Protein AF-W2JBY6-F1 (afdb_monomer_lite)

Organism: Phy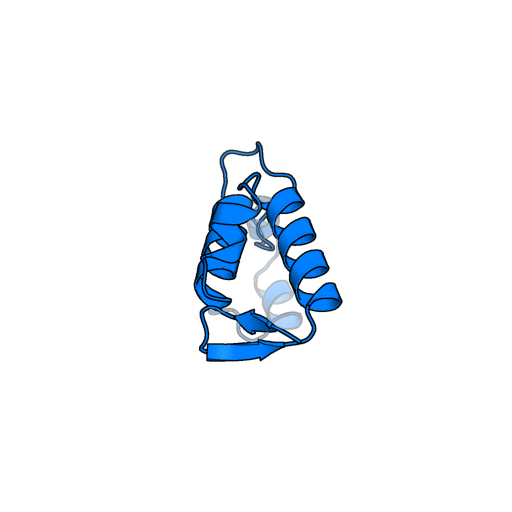tophthora nicotianae (NCBI:txid4792)

Sequence (86 aa):
MVQSPDNITVNKLARNFRIQKFMEATKLTYDKLDAMTFLEACDALEAAAHDDGTSIIEPYSVEDQAHFDFVPDALRQIVDPDVEEN

Radius of gyration: 19.82 Å; chains: 1; bounding box: 36×31×53 Å

Foldseek 3Di:
DDQALVRDDDDPVVVQVVLVVLCLFQVDDSVVSRNDDPVVSVVSNVVSQPPPPPTPHHDPDDDDDPVVVVDDVVNVCVVPVPDDDD

Secondary structure (DSSP, 8-state):
-EE-TTS-EE-HHHHHHHHHHHHHHH---HHHHHSS-HHHHHHHHHHHHTSSS--SS--------TTTTTS-HHHHHHH-TT----

Structure (mmCIF, N/CA/C/O backbone):
data_AF-W2JBY6-F1
#
_entry.id   AF-W2JBY6-F1
#
loop_
_atom_site.group_PDB
_atom_site.id
_atom_site.type_symbol
_atom_site.label_atom_id
_atom_site.label_alt_id
_atom_site.label_comp_id
_atom_site.label_asym_id
_atom_site.label_entity_id
_atom_site.label_seq_id
_atom_site.pdbx_PDB_ins_code
_atom_site.Cartn_x
_atom_site.Cartn_y
_atom_site.Cartn_z
_atom_site.occupancy
_atom_site.B_iso_or_equiv
_atom_site.auth_seq_id
_atom_site.auth_comp_id
_atom_site.auth_asym_id
_atom_site.auth_atom_id
_atom_site.pdbx_PDB_model_num
ATOM 1 N N . MET A 1 1 ? -7.971 -7.415 20.480 1.00 92.75 1 MET A N 1
ATOM 2 C CA . MET A 1 1 ? -8.624 -7.353 19.155 1.00 92.75 1 MET A CA 1
ATOM 3 C C . MET A 1 1 ? -9.110 -5.927 18.923 1.00 92.75 1 MET A C 1
ATOM 5 O O . MET A 1 1 ? -9.287 -5.218 19.906 1.00 92.75 1 MET A O 1
ATOM 9 N N . VAL A 1 2 ? -9.255 -5.494 17.673 1.00 96.25 2 VAL A N 1
ATOM 10 C CA . VAL A 1 2 ? -9.773 -4.175 17.265 1.00 96.25 2 VAL A CA 1
ATOM 11 C C . VAL A 1 2 ? -10.530 -4.338 15.944 1.00 96.25 2 VAL A C 1
ATOM 13 O O . VAL A 1 2 ? -10.169 -5.212 15.157 1.00 96.25 2 VAL A O 1
ATOM 16 N N . GLN A 1 3 ? -11.575 -3.548 15.716 1.00 96.94 3 GLN A N 1
ATOM 17 C CA . GLN A 1 3 ? -12.299 -3.523 14.443 1.00 96.94 3 GLN A CA 1
ATOM 18 C C . GLN A 1 3 ? -11.536 -2.645 13.443 1.00 96.94 3 GLN A C 1
ATOM 20 O O . GLN A 1 3 ? -11.162 -1.525 13.787 1.00 96.94 3 GLN A O 1
ATOM 25 N N . SER A 1 4 ? -11.250 -3.165 12.248 1.00 95.00 4 SER A N 1
ATOM 26 C CA . SER A 1 4 ? -10.653 -2.386 11.158 1.00 95.00 4 SER A CA 1
ATOM 27 C C . SER A 1 4 ? -11.722 -1.601 10.382 1.00 95.00 4 SER A C 1
ATOM 29 O O . SER A 1 4 ? -12.912 -1.915 10.505 1.00 95.00 4 SER A O 1
ATOM 31 N N . PRO A 1 5 ? -11.317 -0.629 9.544 1.00 96.88 5 PRO A N 1
ATOM 32 C CA . PRO A 1 5 ? -12.214 0.042 8.599 1.00 96.88 5 PRO A CA 1
ATOM 33 C C . PRO A 1 5 ? -12.935 -0.919 7.638 1.00 96.88 5 PRO A C 1
ATOM 35 O O . PRO A 1 5 ? -14.049 -0.640 7.212 1.00 96.88 5 PRO A O 1
ATOM 38 N N . ASP A 1 6 ? -12.372 -2.106 7.388 1.00 96.19 6 ASP A N 1
ATOM 39 C CA . ASP A 1 6 ? -12.999 -3.182 6.600 1.00 96.19 6 ASP A CA 1
ATOM 40 C C . ASP A 1 6 ? -14.124 -3.926 7.348 1.00 96.19 6 ASP A C 1
ATOM 42 O O . ASP A 1 6 ? -14.635 -4.933 6.866 1.00 96.19 6 ASP A O 1
ATOM 46 N N . ASN A 1 7 ? -14.494 -3.485 8.556 1.00 96.25 7 ASN A N 1
ATOM 47 C CA . ASN A 1 7 ? -15.414 -4.180 9.463 1.00 96.25 7 ASN A CA 1
ATOM 48 C C . ASN A 1 7 ? -14.953 -5.593 9.862 1.00 96.25 7 ASN A C 1
ATOM 50 O O . ASN A 1 7 ? -15.759 -6.436 10.259 1.00 96.25 7 ASN A O 1
ATOM 54 N N . ILE A 1 8 ? -13.641 -5.843 9.822 1.00 95.31 8 ILE A N 1
ATOM 55 C CA . ILE A 1 8 ? -13.036 -7.113 10.222 1.00 95.31 8 ILE A CA 1
ATOM 56 C C . ILE A 1 8 ? -12.362 -6.935 11.580 1.00 95.31 8 ILE A C 1
ATOM 58 O O . ILE A 1 8 ? -11.599 -5.998 11.819 1.00 95.31 8 ILE A O 1
ATOM 62 N N . THR A 1 9 ? -12.626 -7.861 12.501 1.00 97.19 9 THR A N 1
ATOM 63 C CA . THR A 1 9 ? -11.938 -7.868 13.794 1.00 97.19 9 THR A CA 1
ATOM 64 C C . THR A 1 9 ? -10.557 -8.487 13.639 1.00 97.19 9 THR A C 1
ATOM 66 O O . THR A 1 9 ? -10.423 -9.654 13.276 1.00 97.19 9 THR A O 1
ATOM 69 N N . VAL A 1 10 ? -9.522 -7.729 13.980 1.00 95.69 10 VAL A N 1
ATOM 70 C CA . VAL A 1 10 ? -8.130 -8.158 13.844 1.00 95.69 10 VAL A CA 1
ATOM 71 C C . VAL A 1 10 ? -7.358 -8.017 15.149 1.00 95.69 10 VAL A C 1
ATOM 73 O O . VAL A 1 10 ? -7.755 -7.330 16.098 1.00 95.69 10 VAL A O 1
ATOM 76 N N . ASN A 1 11 ? -6.211 -8.687 15.222 1.00 97.75 11 ASN A N 1
ATOM 77 C CA . ASN A 1 11 ? -5.289 -8.503 16.331 1.00 97.75 11 ASN A CA 1
ATOM 78 C C . ASN A 1 11 ? -4.700 -7.080 16.293 1.00 97.75 11 ASN A C 1
ATOM 80 O O . ASN A 1 11 ? -4.138 -6.662 15.281 1.00 97.75 11 ASN A O 1
ATOM 84 N N . LYS A 1 12 ? -4.803 -6.355 17.414 1.00 96.25 12 LYS A N 1
ATOM 85 C CA . LYS A 1 12 ? -4.358 -4.958 17.528 1.00 96.25 12 LYS A CA 1
ATOM 86 C C . LYS A 1 12 ? -2.851 -4.813 17.307 1.00 96.25 12 LYS A C 1
ATOM 88 O O . LYS A 1 12 ? -2.436 -3.941 16.561 1.00 96.25 12 LYS A O 1
ATOM 93 N N . LEU A 1 13 ? -2.040 -5.682 17.912 1.00 97.44 13 LEU A N 1
ATOM 94 C CA . LEU A 1 13 ? -0.584 -5.621 17.777 1.00 97.44 13 LEU A CA 1
ATOM 95 C C . LEU A 1 13 ? -0.156 -5.862 16.325 1.00 97.44 13 LEU A C 1
ATOM 97 O O . LEU A 1 13 ? 0.623 -5.089 15.778 1.00 97.44 13 LEU A O 1
ATOM 101 N N . ALA A 1 14 ? -0.724 -6.888 15.685 1.00 96.44 14 ALA A N 1
ATOM 102 C CA . ALA A 1 14 ? -0.430 -7.190 14.287 1.00 96.44 14 ALA A CA 1
ATOM 103 C C . ALA A 1 14 ? -0.872 -6.059 13.344 1.00 96.44 14 ALA A C 1
ATOM 105 O O . ALA A 1 14 ? -0.149 -5.723 12.410 1.00 96.44 14 ALA A O 1
ATOM 106 N N . ARG A 1 15 ? -2.041 -5.450 13.585 1.00 96.06 15 ARG A N 1
ATOM 107 C CA . ARG A 1 15 ? -2.514 -4.306 12.793 1.00 96.06 15 ARG A CA 1
ATOM 108 C C . ARG A 1 15 ? -1.600 -3.092 12.952 1.00 96.06 15 ARG A C 1
ATOM 110 O O . ARG A 1 15 ? -1.179 -2.537 11.946 1.00 96.06 15 ARG A O 1
ATOM 117 N N . ASN A 1 16 ? -1.240 -2.734 14.181 1.00 97.38 16 ASN A N 1
ATOM 118 C CA . ASN A 1 16 ? -0.361 -1.595 14.444 1.00 97.38 16 ASN A CA 1
ATOM 119 C C . ASN A 1 16 ? 1.017 -1.779 13.795 1.00 97.38 16 ASN A C 1
ATOM 121 O O . ASN A 1 16 ? 1.550 -0.833 13.224 1.00 97.38 16 ASN A O 1
ATOM 125 N N . PHE A 1 17 ? 1.566 -2.998 13.832 1.00 97.00 17 PHE A N 1
ATOM 126 C CA . PHE A 1 17 ? 2.821 -3.317 13.151 1.00 97.00 17 PHE A CA 1
ATOM 127 C C . PHE A 1 17 ? 2.721 -3.119 11.630 1.00 97.00 17 PHE A C 1
ATOM 129 O O . PHE A 1 17 ? 3.614 -2.525 11.031 1.00 97.00 17 PHE A O 1
ATOM 136 N N . ARG A 1 18 ? 1.620 -3.557 10.998 1.00 95.38 18 ARG A N 1
ATOM 137 C CA . ARG A 1 18 ? 1.394 -3.325 9.559 1.00 95.38 18 ARG A CA 1
ATOM 138 C C . ARG A 1 18 ? 1.287 -1.838 9.232 1.00 95.38 18 ARG A C 1
ATOM 140 O O . ARG A 1 18 ? 1.945 -1.393 8.303 1.00 95.38 18 ARG A O 1
ATOM 147 N N . ILE A 1 19 ? 0.530 -1.068 10.017 1.00 97.44 19 ILE A N 1
ATOM 148 C CA . ILE A 1 19 ? 0.405 0.384 9.811 1.00 97.44 19 ILE A CA 1
ATOM 149 C C . ILE A 1 19 ? 1.774 1.061 9.911 1.00 97.44 19 ILE A C 1
ATOM 151 O O . ILE A 1 19 ? 2.113 1.853 9.042 1.00 97.44 19 ILE A O 1
ATOM 155 N N . GLN A 1 20 ? 2.600 0.704 10.901 1.00 97.31 20 GLN A N 1
ATOM 156 C CA . GLN A 1 20 ? 3.965 1.232 11.009 1.00 97.31 20 GLN A CA 1
ATOM 157 C C . GLN A 1 20 ? 4.807 0.935 9.762 1.00 97.31 20 GLN A C 1
ATOM 159 O O . GLN A 1 20 ? 5.503 1.821 9.277 1.00 97.31 20 GLN A O 1
ATOM 164 N N . LYS A 1 21 ? 4.700 -0.270 9.193 1.00 95.62 21 LYS A N 1
ATOM 165 C CA . LYS A 1 21 ? 5.407 -0.608 7.949 1.00 95.62 21 LYS A CA 1
ATOM 166 C C . LYS A 1 21 ? 4.921 0.208 6.755 1.00 95.62 21 LYS A C 1
ATOM 168 O O . LYS A 1 21 ? 5.732 0.646 5.946 1.00 95.62 21 LYS A O 1
ATOM 173 N N . PHE A 1 22 ? 3.622 0.473 6.676 1.00 96.06 22 PHE A N 1
ATOM 174 C CA . PHE A 1 22 ? 3.066 1.331 5.634 1.00 96.06 22 PHE A CA 1
ATOM 175 C C . PHE A 1 22 ? 3.482 2.791 5.833 1.00 96.06 22 PHE A C 1
ATOM 177 O O . PHE A 1 22 ? 3.759 3.465 4.849 1.00 96.06 22 PHE A O 1
ATOM 184 N N . MET A 1 23 ? 3.609 3.282 7.070 1.00 96.31 23 MET A N 1
ATOM 185 C CA . MET A 1 23 ? 4.153 4.621 7.333 1.00 96.31 23 MET A CA 1
ATOM 186 C C . MET A 1 23 ? 5.592 4.755 6.832 1.00 96.31 23 MET A C 1
ATOM 188 O O . MET A 1 23 ? 5.919 5.753 6.197 1.00 96.31 23 MET A O 1
ATOM 192 N N . GLU A 1 24 ? 6.441 3.757 7.111 1.00 94.25 24 GLU A N 1
ATOM 193 C CA . GLU A 1 24 ? 7.835 3.733 6.647 1.00 94.25 24 GLU A CA 1
ATOM 194 C C . GLU A 1 24 ? 7.907 3.836 5.115 1.00 94.25 24 GLU A C 1
ATOM 196 O O . GLU A 1 24 ? 8.675 4.640 4.598 1.00 94.25 24 GLU A O 1
ATOM 201 N N . ALA A 1 25 ? 7.078 3.071 4.397 1.00 93.75 25 ALA A N 1
ATOM 202 C CA . ALA A 1 25 ? 7.099 3.027 2.936 1.00 93.75 25 ALA A CA 1
ATOM 203 C C . ALA A 1 25 ? 6.426 4.241 2.267 1.00 93.75 25 ALA A C 1
ATOM 205 O O . ALA A 1 25 ? 6.936 4.769 1.286 1.00 93.75 25 ALA A O 1
ATOM 206 N N . THR A 1 26 ? 5.291 4.701 2.800 1.00 94.19 26 THR A N 1
ATOM 207 C CA . THR A 1 26 ? 4.447 5.732 2.160 1.00 94.19 26 THR A CA 1
ATOM 208 C C . THR A 1 26 ? 4.682 7.147 2.680 1.00 94.19 26 THR A C 1
ATOM 210 O O . THR A 1 26 ? 4.146 8.103 2.125 1.00 94.19 26 THR A O 1
ATOM 213 N N . LYS A 1 27 ? 5.423 7.303 3.787 1.00 93.38 27 LYS A N 1
ATOM 214 C CA . LYS A 1 27 ? 5.591 8.566 4.536 1.00 93.38 27 LYS A CA 1
ATOM 215 C C . LYS A 1 27 ? 4.272 9.166 5.060 1.00 93.38 27 LYS A C 1
ATOM 217 O O . LYS A 1 27 ? 4.256 10.302 5.536 1.00 93.38 27 LYS A O 1
ATOM 222 N N . LEU A 1 28 ? 3.161 8.424 5.004 1.00 95.62 28 LEU A N 1
ATOM 223 C CA . LEU A 1 28 ? 1.879 8.841 5.569 1.00 95.62 28 LEU A CA 1
ATOM 224 C C . LEU A 1 28 ? 1.882 8.711 7.097 1.00 95.62 28 LEU A C 1
ATOM 226 O O . LEU A 1 28 ? 2.638 7.940 7.687 1.00 95.62 28 LEU A O 1
ATOM 230 N N . THR A 1 29 ? 1.015 9.477 7.757 1.00 97.25 29 THR A N 1
ATOM 231 C CA . THR A 1 29 ? 0.871 9.420 9.215 1.00 97.25 29 THR A CA 1
ATOM 232 C C . THR A 1 29 ? 0.112 8.169 9.649 1.00 97.25 29 THR A C 1
ATOM 234 O O . THR A 1 29 ? -0.705 7.629 8.900 1.00 97.25 29 THR A O 1
ATOM 237 N N . TYR A 1 30 ? 0.342 7.750 10.898 1.00 97.12 30 TYR A N 1
ATOM 238 C CA . TYR A 1 30 ? -0.359 6.616 11.500 1.00 97.12 30 TYR A CA 1
ATOM 239 C C . TYR A 1 30 ? -1.874 6.778 11.370 1.00 97.12 30 TYR A C 1
ATOM 241 O O . TYR A 1 30 ? -2.529 5.903 10.824 1.00 97.12 30 TYR A O 1
ATOM 249 N N . ASP A 1 31 ? -2.415 7.921 11.801 1.00 97.75 31 ASP A N 1
ATOM 250 C CA . ASP A 1 31 ? -3.862 8.167 11.824 1.00 97.75 31 ASP A CA 1
ATOM 251 C C . ASP A 1 31 ? -4.486 8.124 10.425 1.00 97.75 31 ASP A C 1
ATOM 253 O O . ASP A 1 31 ? -5.613 7.660 10.262 1.00 97.75 31 ASP A O 1
ATOM 257 N N . LYS A 1 32 ? -3.744 8.562 9.399 1.00 97.88 32 LYS A N 1
ATOM 258 C CA . LYS A 1 32 ? -4.217 8.513 8.014 1.00 97.88 32 LYS A CA 1
ATOM 259 C C . LYS A 1 32 ? -4.319 7.073 7.514 1.00 97.88 32 LYS A C 1
ATOM 261 O O . LYS A 1 32 ? -5.326 6.721 6.916 1.00 97.88 32 LYS A O 1
ATOM 266 N N . LEU A 1 33 ? -3.315 6.246 7.795 1.00 97.69 33 LEU A N 1
ATOM 267 C CA . LEU A 1 33 ? -3.322 4.820 7.449 1.00 97.69 33 LEU A CA 1
ATOM 268 C C . LEU A 1 33 ? -4.287 4.005 8.328 1.00 97.69 33 LEU A C 1
ATOM 270 O O . LEU A 1 33 ? -4.853 3.018 7.874 1.00 97.69 33 LEU A O 1
ATOM 274 N N . ASP A 1 34 ? -4.501 4.412 9.580 1.00 97.19 34 ASP A N 1
ATOM 275 C CA . ASP A 1 34 ? -5.438 3.769 10.506 1.00 97.19 34 ASP A CA 1
ATOM 276 C C . ASP A 1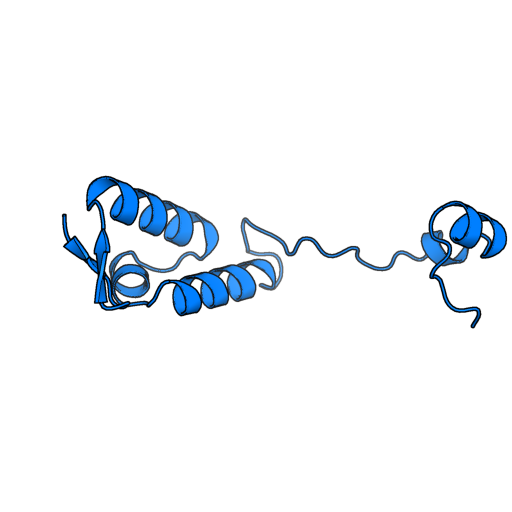 34 ? -6.900 3.969 10.078 1.00 97.19 34 ASP A C 1
ATOM 278 O O . ASP A 1 34 ? -7.736 3.102 10.334 1.00 97.19 34 ASP A O 1
ATOM 282 N N . ALA A 1 35 ? -7.196 5.073 9.391 1.00 97.75 35 ALA A N 1
ATOM 283 C CA . ALA A 1 35 ? -8.513 5.365 8.834 1.00 97.75 35 ALA A CA 1
ATOM 284 C C . ALA A 1 35 ? -8.798 4.654 7.496 1.00 97.75 35 ALA A C 1
ATOM 286 O O . ALA A 1 35 ? -9.960 4.572 7.104 1.00 97.75 35 ALA A O 1
ATOM 287 N N . MET A 1 36 ? -7.771 4.142 6.809 1.00 98.06 36 MET A N 1
ATOM 288 C CA . MET A 1 36 ? -7.901 3.468 5.513 1.00 98.06 36 MET A CA 1
ATOM 289 C C . MET A 1 36 ? -8.347 2.010 5.662 1.00 98.06 36 MET A C 1
ATOM 291 O O . MET A 1 36 ? -7.921 1.285 6.569 1.00 98.06 36 MET A O 1
ATOM 295 N N . THR A 1 37 ? -9.167 1.558 4.718 1.00 97.25 37 THR A N 1
ATOM 296 C CA . THR A 1 37 ? -9.336 0.130 4.425 1.00 97.25 37 THR A CA 1
ATOM 297 C C . THR A 1 37 ? -8.008 -0.479 3.982 1.00 97.25 37 THR A C 1
ATOM 299 O O . THR A 1 37 ? -7.065 0.220 3.599 1.00 97.25 37 THR A O 1
ATOM 302 N N . PHE A 1 38 ? -7.911 -1.807 4.027 1.00 95.06 38 PHE A N 1
ATOM 303 C CA . PHE A 1 38 ? -6.679 -2.480 3.623 1.00 95.06 38 PHE A CA 1
ATOM 304 C C . PHE A 1 38 ? -6.304 -2.185 2.161 1.00 95.06 38 PHE A C 1
ATOM 306 O O . PHE A 1 38 ? -5.132 -1.949 1.877 1.00 95.06 38 PHE A O 1
ATOM 313 N N . LEU A 1 39 ? -7.287 -2.150 1.255 1.00 97.19 39 LEU A N 1
ATOM 314 C CA . LEU A 1 39 ? -7.041 -1.884 -0.165 1.00 97.19 39 LEU A CA 1
ATOM 315 C C . LEU A 1 39 ? -6.620 -0.432 -0.419 1.00 97.19 39 LEU A C 1
ATOM 317 O O . LEU A 1 39 ? -5.650 -0.220 -1.132 1.00 97.19 39 LEU A O 1
ATOM 321 N N . GLU A 1 40 ? -7.242 0.550 0.239 1.00 98.06 40 GLU A N 1
ATOM 322 C CA . GLU A 1 40 ? -6.810 1.955 0.131 1.00 98.06 40 GLU A CA 1
ATOM 323 C C . GLU A 1 40 ? -5.367 2.150 0.618 1.00 98.06 40 GLU A C 1
ATOM 325 O O . GLU A 1 40 ? -4.603 2.929 0.048 1.00 98.06 40 GLU A O 1
ATOM 330 N N . ALA A 1 41 ? -4.969 1.427 1.670 1.00 96.94 41 ALA A N 1
ATOM 331 C CA . ALA A 1 41 ? -3.590 1.445 2.136 1.00 96.94 41 ALA A CA 1
ATOM 332 C C . ALA A 1 41 ? -2.633 0.809 1.108 1.00 96.94 41 ALA A C 1
ATOM 334 O O . ALA A 1 41 ? -1.512 1.291 0.950 1.00 96.94 41 ALA A O 1
ATOM 335 N N . CYS A 1 42 ? -3.051 -0.255 0.409 1.00 95.38 42 CYS A N 1
ATOM 336 C CA . CYS A 1 42 ? -2.285 -0.857 -0.687 1.00 95.38 42 CYS A CA 1
ATOM 337 C C . CYS A 1 42 ? -2.154 0.089 -1.887 1.00 95.38 42 CYS A C 1
ATOM 339 O O . CYS A 1 42 ? -1.057 0.218 -2.418 1.00 95.38 42 CYS A O 1
ATOM 341 N N . ASP A 1 43 ? -3.214 0.806 -2.257 1.00 96.50 43 ASP A N 1
ATOM 342 C CA . ASP A 1 43 ? -3.158 1.812 -3.323 1.00 96.50 43 ASP A CA 1
ATOM 343 C C . ASP A 1 43 ? -2.187 2.949 -2.963 1.00 96.50 43 ASP A C 1
ATOM 345 O O . ASP A 1 43 ? -1.427 3.427 -3.804 1.00 96.50 43 ASP A O 1
ATOM 349 N N . ALA A 1 44 ? -2.149 3.358 -1.689 1.00 95.31 44 ALA A N 1
ATOM 350 C CA . ALA A 1 44 ? -1.167 4.325 -1.201 1.00 95.31 44 ALA A CA 1
ATOM 351 C C . ALA A 1 44 ? 0.273 3.785 -1.239 1.00 95.31 44 ALA A C 1
ATOM 353 O O . ALA A 1 44 ? 1.210 4.558 -1.439 1.00 95.31 44 ALA A O 1
ATOM 354 N N . LEU A 1 45 ? 0.456 2.476 -1.037 1.00 94.12 45 LEU A N 1
ATOM 355 C CA . LEU A 1 45 ? 1.752 1.810 -1.160 1.00 94.12 45 LEU A CA 1
ATOM 356 C C . LEU A 1 45 ? 2.226 1.783 -2.617 1.00 94.12 45 LEU A C 1
ATOM 358 O O . LEU A 1 45 ? 3.375 2.122 -2.875 1.00 94.12 45 LEU A O 1
ATOM 362 N N . GLU A 1 46 ? 1.336 1.448 -3.551 1.00 93.75 46 GLU A N 1
ATOM 363 C CA . GLU A 1 46 ? 1.607 1.483 -4.991 1.00 93.75 46 GLU A CA 1
ATOM 364 C C . GLU A 1 46 ? 1.973 2.903 -5.438 1.00 93.75 46 GLU A C 1
ATOM 366 O O . GLU A 1 46 ? 3.021 3.123 -6.036 1.00 93.75 46 GLU A O 1
ATOM 371 N N . ALA A 1 47 ? 1.166 3.900 -5.064 1.00 93.50 47 ALA A N 1
ATOM 372 C CA . ALA A 1 47 ? 1.445 5.296 -5.387 1.00 93.50 47 ALA A CA 1
ATOM 373 C C . ALA A 1 47 ? 2.791 5.773 -4.819 1.00 93.50 47 ALA A C 1
ATOM 375 O O . ALA A 1 47 ? 3.489 6.548 -5.465 1.00 93.50 47 ALA A O 1
ATOM 376 N N . ALA A 1 48 ? 3.170 5.304 -3.626 1.00 93.12 48 ALA A N 1
ATOM 377 C CA . ALA A 1 48 ? 4.482 5.594 -3.064 1.00 93.12 48 ALA A CA 1
ATOM 378 C C . ALA A 1 48 ? 5.611 4.911 -3.846 1.00 93.12 48 ALA A C 1
ATOM 380 O O . ALA A 1 48 ? 6.685 5.486 -3.946 1.00 93.12 48 ALA A O 1
ATOM 381 N N . ALA A 1 49 ? 5.403 3.715 -4.397 1.00 92.25 49 ALA A N 1
ATOM 382 C CA . ALA A 1 49 ? 6.403 3.037 -5.221 1.00 92.25 49 ALA A CA 1
ATOM 383 C C . ALA A 1 49 ? 6.679 3.781 -6.538 1.00 92.25 49 ALA A C 1
ATOM 385 O O . ALA A 1 49 ? 7.824 3.838 -6.968 1.00 92.25 49 ALA A O 1
ATOM 386 N N . HIS A 1 50 ? 5.657 4.397 -7.137 1.00 90.25 50 HIS A N 1
ATOM 387 C CA . HIS A 1 50 ? 5.766 5.174 -8.384 1.00 90.25 50 HIS A CA 1
ATOM 388 C C . HIS A 1 50 ? 6.085 6.665 -8.183 1.00 90.25 50 HIS A C 1
ATOM 390 O O . HIS A 1 50 ? 5.961 7.446 -9.124 1.00 90.25 50 HIS A O 1
ATOM 396 N N . ASP A 1 51 ? 6.447 7.092 -6.971 1.00 85.44 51 ASP A N 1
ATOM 397 C CA . ASP A 1 51 ? 6.865 8.478 -6.712 1.00 85.44 51 ASP A CA 1
ATOM 398 C C . ASP A 1 51 ? 8.146 8.833 -7.495 1.00 85.44 51 ASP A C 1
ATOM 400 O O . ASP A 1 51 ? 8.910 7.942 -7.865 1.00 85.44 51 ASP A O 1
ATOM 404 N N . ASP A 1 52 ? 8.414 10.131 -7.695 1.00 72.06 52 ASP A N 1
ATOM 405 C CA . ASP A 1 52 ? 9.478 10.703 -8.549 1.00 72.06 52 ASP A CA 1
ATOM 406 C C . ASP A 1 52 ? 10.921 10.464 -8.018 1.00 72.06 52 ASP A C 1
ATOM 408 O O . ASP A 1 52 ? 11.765 11.364 -7.972 1.00 72.06 52 ASP A O 1
ATOM 412 N N . GLY A 1 53 ? 11.231 9.251 -7.560 1.00 71.00 53 GLY A N 1
ATOM 413 C CA . GLY A 1 53 ? 12.546 8.821 -7.089 1.00 71.00 53 GLY A CA 1
ATOM 414 C C . GLY A 1 53 ? 12.871 9.191 -5.640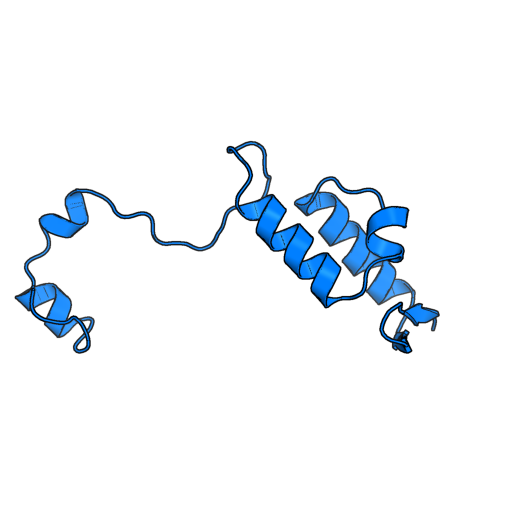 1.00 71.00 53 GLY A C 1
ATOM 415 O O . GLY A 1 53 ? 14.003 8.991 -5.201 1.00 71.00 53 GLY A O 1
ATOM 416 N N . THR A 1 54 ? 11.916 9.727 -4.867 1.00 76.25 54 THR A N 1
ATOM 417 C CA . THR A 1 54 ? 12.132 10.015 -3.431 1.00 76.25 54 THR A CA 1
ATOM 418 C C . THR A 1 54 ? 11.662 8.900 -2.502 1.00 76.25 54 THR A C 1
ATOM 420 O O . THR A 1 54 ? 11.853 8.986 -1.279 1.00 76.25 54 THR A O 1
ATOM 423 N N . SER A 1 55 ? 11.011 7.879 -3.052 1.00 81.94 55 SER A N 1
ATOM 424 C CA . SER A 1 55 ? 10.485 6.757 -2.289 1.00 81.94 55 SER A CA 1
ATOM 425 C C . SER A 1 55 ? 11.575 5.801 -1.820 1.00 81.94 55 SER A C 1
ATOM 427 O O . SER A 1 55 ? 12.667 5.732 -2.376 1.00 81.94 55 SER A O 1
ATOM 429 N N . ILE A 1 56 ? 11.270 5.077 -0.744 1.00 86.94 56 ILE A N 1
ATOM 430 C CA . ILE A 1 56 ? 12.120 4.000 -0.213 1.00 86.94 56 ILE A CA 1
ATOM 431 C C . ILE A 1 56 ? 11.839 2.681 -0.948 1.00 86.94 56 ILE A C 1
ATOM 433 O O . ILE A 1 56 ? 12.660 1.767 -0.918 1.00 86.94 56 ILE A O 1
ATOM 437 N N . ILE A 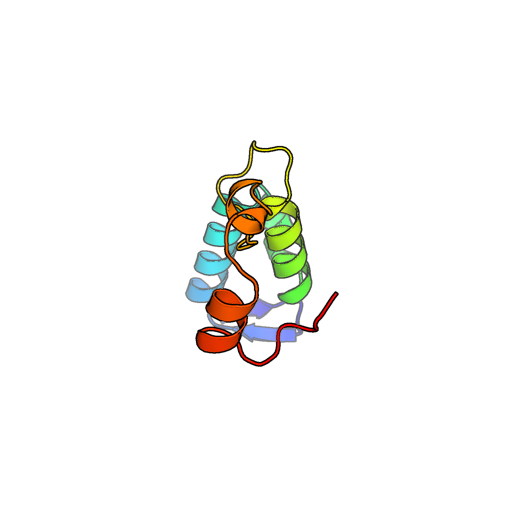1 57 ? 10.670 2.580 -1.578 1.00 89.50 57 ILE A N 1
ATOM 438 C CA . ILE A 1 57 ? 10.239 1.431 -2.363 1.00 89.50 57 ILE A CA 1
ATOM 439 C C . ILE A 1 57 ? 10.093 1.849 -3.821 1.00 89.50 57 ILE A C 1
ATOM 441 O O . ILE A 1 57 ? 9.779 2.999 -4.106 1.00 89.50 57 ILE A O 1
ATOM 445 N N . GLU A 1 58 ? 10.302 0.905 -4.723 1.00 88.12 58 GLU A N 1
ATOM 446 C CA . GLU A 1 58 ? 10.154 1.090 -6.164 1.00 88.12 58 GLU A CA 1
ATOM 447 C C . GLU A 1 58 ? 9.207 0.018 -6.711 1.00 88.12 58 GLU A C 1
ATOM 449 O O . GLU A 1 58 ? 9.030 -1.033 -6.073 1.00 88.12 58 GLU A O 1
ATOM 454 N N . PRO A 1 59 ? 8.561 0.260 -7.860 1.00 87.44 59 PRO A N 1
ATOM 455 C CA . PRO A 1 59 ? 7.703 -0.735 -8.465 1.00 87.44 59 PRO A CA 1
ATOM 456 C C . PRO A 1 59 ? 8.588 -1.889 -8.927 1.00 87.44 59 PRO A C 1
ATOM 458 O O . PRO A 1 59 ? 9.661 -1.679 -9.493 1.00 87.44 59 PRO A O 1
ATOM 461 N N . TYR A 1 60 ? 8.134 -3.126 -8.735 1.00 83.62 60 TYR A N 1
ATOM 462 C CA . TYR A 1 60 ? 8.815 -4.275 -9.329 1.00 83.62 60 TYR A CA 1
ATOM 463 C C . TYR A 1 60 ? 8.451 -4.389 -10.815 1.00 83.62 60 TYR A C 1
ATOM 465 O O . TYR A 1 60 ? 7.761 -5.314 -11.242 1.00 83.62 60 TYR A O 1
ATOM 473 N N . SER A 1 61 ? 8.877 -3.395 -11.591 1.00 78.12 61 SER A N 1
ATOM 474 C CA . SER A 1 61 ? 8.715 -3.314 -13.037 1.00 78.12 61 SER A CA 1
ATOM 475 C C . SER A 1 61 ? 10.060 -3.495 -13.720 1.00 78.12 61 SER A C 1
ATOM 477 O O . SER A 1 61 ? 11.063 -2.908 -13.319 1.00 78.12 61 SER A O 1
ATOM 479 N N . VAL A 1 62 ? 10.076 -4.292 -14.784 1.00 78.50 62 VAL A N 1
ATOM 480 C CA . VAL A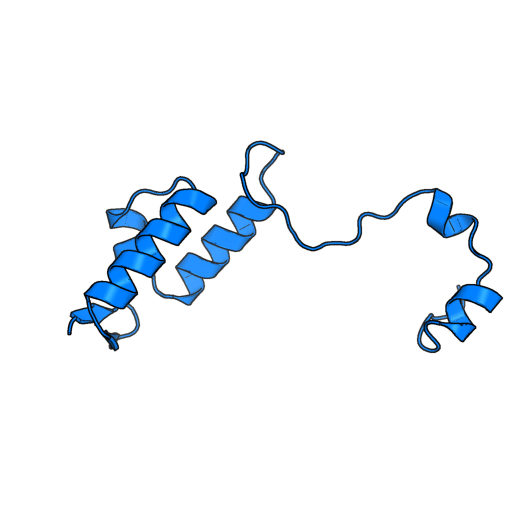 1 62 ? 11.227 -4.348 -15.681 1.00 78.50 62 VAL A CA 1
ATOM 481 C C . VAL A 1 62 ? 11.184 -3.089 -16.540 1.00 78.50 62 VAL A C 1
ATOM 483 O O . VAL A 1 62 ? 10.331 -2.969 -17.416 1.00 78.50 62 VAL A O 1
ATOM 486 N N . GLU A 1 63 ? 12.069 -2.135 -16.263 1.00 74.31 63 GLU A N 1
ATOM 487 C CA . GLU A 1 63 ? 12.278 -1.000 -17.160 1.00 74.31 63 GLU A CA 1
ATOM 488 C C . GLU A 1 63 ? 12.890 -1.501 -18.467 1.00 74.31 63 GLU A C 1
ATOM 490 O O . GLU A 1 63 ? 13.866 -2.256 -18.444 1.00 74.31 63 GLU A O 1
ATOM 495 N N . ASP A 1 64 ? 12.317 -1.091 -19.600 1.00 72.69 64 ASP A N 1
ATOM 496 C CA . ASP A 1 64 ? 12.867 -1.429 -20.907 1.00 72.69 64 ASP A CA 1
ATOM 497 C C . ASP A 1 64 ? 14.251 -0.789 -21.060 1.00 72.69 64 ASP A C 1
ATOM 499 O O . ASP A 1 64 ? 14.437 0.417 -20.866 1.00 72.69 64 ASP A O 1
ATOM 503 N N . GLN A 1 65 ? 15.244 -1.611 -21.377 1.00 78.50 65 GLN A N 1
ATOM 504 C CA . GLN A 1 65 ? 16.610 -1.171 -21.581 1.00 78.50 65 GLN A CA 1
ATOM 505 C C . GLN A 1 65 ? 17.003 -1.437 -23.024 1.00 78.50 65 GLN A C 1
ATOM 507 O O . GLN A 1 65 ? 16.787 -2.528 -23.533 1.00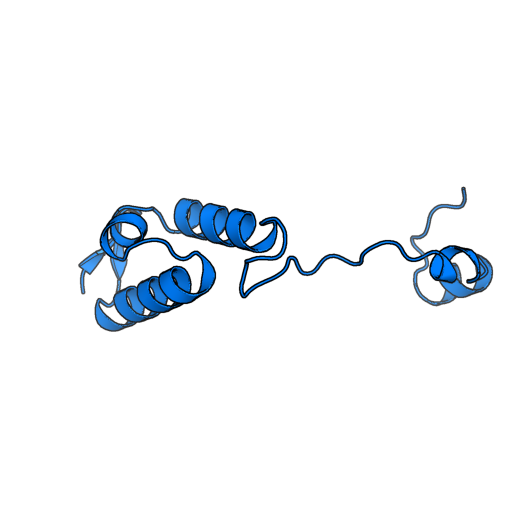 78.50 65 GLN A O 1
ATOM 512 N N . ALA A 1 66 ? 17.731 -0.503 -23.640 1.00 79.00 66 ALA A N 1
ATOM 513 C CA . ALA A 1 66 ? 18.177 -0.621 -25.034 1.00 79.00 66 ALA A CA 1
ATOM 514 C C . ALA A 1 66 ? 18.944 -1.922 -25.349 1.00 79.00 66 ALA A C 1
ATOM 516 O O . ALA A 1 66 ? 19.053 -2.322 -26.503 1.00 79.00 66 ALA A O 1
ATOM 517 N N . HIS A 1 67 ? 19.507 -2.587 -24.335 1.00 75.75 67 HIS A N 1
ATOM 518 C CA . HIS A 1 67 ? 20.179 -3.864 -24.529 1.00 75.75 67 HIS A CA 1
ATOM 519 C C . HIS A 1 67 ? 19.227 -5.050 -24.742 1.00 75.75 67 HIS A C 1
ATOM 521 O O . HIS A 1 67 ? 19.660 -6.077 -25.264 1.00 75.75 67 HIS A O 1
ATOM 527 N N . PHE A 1 68 ? 17.951 -4.906 -24.383 1.00 73.69 68 PHE A N 1
ATOM 528 C CA . PHE A 1 68 ? 16.903 -5.869 -24.685 1.00 73.69 68 PHE A CA 1
ATOM 529 C C . PHE A 1 68 ? 16.730 -6.009 -26.201 1.00 73.69 68 PHE A C 1
ATOM 531 O O . PHE A 1 68 ? 16.698 -7.134 -26.687 1.00 73.69 68 PHE A O 1
ATOM 538 N N . ASP A 1 69 ? 16.756 -4.916 -26.967 1.00 74.94 69 ASP A N 1
ATOM 539 C CA . ASP A 1 69 ? 16.673 -4.947 -28.440 1.00 74.94 69 ASP A CA 1
ATOM 540 C C . ASP A 1 69 ? 17.823 -5.711 -29.114 1.00 74.94 69 ASP A C 1
ATOM 542 O O . ASP A 1 69 ? 17.691 -6.183 -30.242 1.00 74.94 69 ASP A O 1
ATOM 546 N N . PHE A 1 70 ? 18.966 -5.860 -28.436 1.00 79.25 70 PHE A N 1
ATOM 547 C CA . PHE A 1 70 ? 20.086 -6.650 -28.953 1.00 79.25 70 PHE A CA 1
ATOM 548 C C . PHE A 1 70 ? 19.947 -8.150 -28.677 1.00 79.25 70 PHE A C 1
ATOM 550 O O . PHE A 1 70 ? 20.785 -8.922 -29.150 1.00 79.25 70 PHE A O 1
ATOM 557 N N . VAL A 1 71 ? 18.926 -8.580 -27.929 1.00 76.12 71 VAL A N 1
ATOM 558 C CA . VAL A 1 71 ? 18.618 -9.999 -27.739 1.00 76.12 71 VAL A CA 1
ATOM 559 C C . VAL A 1 71 ? 17.800 -10.477 -28.943 1.00 76.12 71 VAL A C 1
ATOM 561 O O . VAL A 1 71 ? 16.671 -10.026 -29.117 1.00 76.12 71 VAL A O 1
ATOM 564 N N . PRO A 1 72 ? 18.330 -11.401 -29.768 1.00 81.00 72 PRO A N 1
ATOM 565 C CA . PRO A 1 72 ? 17.595 -11.950 -30.900 1.00 81.00 72 PRO A CA 1
ATOM 566 C C . PRO A 1 72 ? 16.278 -12.584 -30.452 1.00 81.00 72 PRO A C 1
ATOM 568 O O . PRO A 1 72 ? 16.262 -13.339 -29.476 1.00 81.00 72 PRO A O 1
ATOM 571 N N . ASP A 1 73 ? 15.212 -12.381 -31.221 1.00 76.81 73 ASP A N 1
ATOM 572 C CA . ASP A 1 73 ? 13.889 -12.931 -30.899 1.00 76.81 73 ASP A CA 1
ATOM 573 C C . ASP A 1 73 ? 13.902 -14.461 -30.813 1.00 76.81 73 ASP A C 1
ATOM 575 O O . ASP A 1 73 ? 13.258 -15.039 -29.946 1.00 76.81 73 ASP A O 1
ATOM 579 N N . ALA A 1 74 ? 14.761 -15.126 -31.593 1.00 76.31 74 ALA A N 1
ATOM 580 C CA . ALA A 1 74 ? 14.988 -16.567 -31.484 1.00 76.31 74 ALA A CA 1
ATOM 581 C C . ALA A 1 74 ? 15.514 -17.005 -30.100 1.00 76.31 74 ALA A C 1
ATOM 583 O O . ALA A 1 74 ? 15.181 -18.092 -29.638 1.00 76.31 74 ALA A O 1
ATOM 584 N N . LEU A 1 75 ? 16.337 -16.188 -29.427 1.00 79.81 75 LEU A N 1
ATOM 585 C CA . LEU A 1 75 ? 16.775 -16.466 -28.052 1.00 79.81 75 LEU A CA 1
ATOM 586 C C . LEU A 1 75 ? 15.682 -16.128 -27.036 1.00 79.81 75 LEU A C 1
ATOM 588 O O . LEU A 1 75 ? 15.531 -16.866 -26.064 1.00 79.81 75 LEU A O 1
ATOM 592 N N . ARG A 1 76 ? 14.906 -15.061 -27.268 1.00 73.62 76 ARG A N 1
ATOM 593 C CA . ARG A 1 76 ? 13.745 -14.729 -26.429 1.00 73.62 76 ARG A CA 1
ATOM 594 C C . ARG A 1 76 ? 12.704 -15.843 -26.459 1.00 73.62 76 ARG A C 1
ATOM 596 O O . ARG A 1 76 ? 12.329 -16.306 -25.396 1.00 73.62 76 ARG A O 1
ATOM 603 N N . GLN A 1 77 ? 12.363 -16.365 -27.633 1.00 79.38 77 GLN A N 1
ATOM 604 C CA . GLN A 1 77 ? 11.349 -17.408 -27.824 1.00 79.38 77 GLN A CA 1
ATOM 605 C C . GLN A 1 77 ? 11.739 -18.775 -27.228 1.00 79.38 77 GLN A C 1
ATOM 607 O O . GLN A 1 77 ? 10.879 -19.592 -26.908 1.00 79.38 77 GLN A O 1
ATOM 612 N N . ILE A 1 78 ? 13.042 -19.042 -27.050 1.00 80.94 78 ILE A N 1
ATOM 613 C CA . ILE A 1 78 ? 13.525 -20.236 -26.331 1.00 80.94 78 ILE A CA 1
ATOM 614 C C . ILE A 1 78 ? 13.258 -20.125 -24.824 1.00 80.94 78 ILE A C 1
ATOM 616 O O . ILE A 1 78 ? 13.007 -21.137 -24.170 1.00 80.94 78 ILE A O 1
ATOM 620 N N . VAL A 1 79 ? 13.370 -18.919 -24.264 1.00 78.75 79 VAL A N 1
ATOM 621 C CA . VAL A 1 79 ? 13.236 -18.665 -22.821 1.00 78.75 79 VAL A CA 1
ATOM 622 C C . VAL A 1 79 ? 11.788 -18.345 -22.448 1.00 78.75 79 VAL A C 1
ATOM 624 O O . VAL A 1 79 ? 11.317 -18.801 -21.409 1.00 78.75 79 VAL A O 1
ATOM 627 N N . ASP A 1 80 ? 11.095 -17.607 -23.311 1.00 76.38 80 ASP A N 1
ATOM 628 C CA . ASP A 1 80 ? 9.703 -17.193 -23.200 1.00 76.38 80 ASP A CA 1
ATOM 629 C C . ASP A 1 80 ? 8.973 -17.445 -24.538 1.00 76.38 80 ASP A C 1
ATOM 631 O O . ASP A 1 80 ? 9.060 -16.633 -25.465 1.00 76.38 80 ASP A O 1
ATOM 635 N N . PRO A 1 81 ? 8.296 -18.599 -24.684 1.00 72.50 81 PRO A N 1
ATOM 636 C CA . PRO A 1 81 ? 7.643 -18.989 -25.930 1.00 72.50 81 PRO A CA 1
ATOM 637 C C . PRO A 1 81 ? 6.389 -18.166 -26.268 1.00 72.50 81 PRO A C 1
ATOM 639 O O . PRO A 1 81 ? 5.891 -18.305 -27.384 1.00 72.50 81 PRO A O 1
ATOM 642 N N . ASP A 1 82 ? 5.896 -17.324 -25.349 1.00 71.94 82 ASP A N 1
ATOM 643 C CA . ASP A 1 82 ? 4.688 -16.504 -25.532 1.00 71.94 82 ASP A CA 1
ATOM 644 C C . ASP A 1 82 ? 4.987 -15.102 -26.109 1.00 71.94 82 ASP A C 1
ATOM 646 O O . ASP A 1 82 ? 4.074 -14.297 -26.299 1.00 71.94 82 ASP A O 1
ATOM 650 N N . VAL A 1 83 ? 6.252 -14.791 -26.419 1.00 69.19 83 VAL A N 1
ATOM 651 C CA . VAL A 1 83 ? 6.636 -13.543 -27.101 1.00 69.19 83 VAL A CA 1
ATOM 652 C C . VAL A 1 83 ? 6.048 -13.522 -28.522 1.00 69.19 83 VAL A C 1
ATOM 654 O O . VAL A 1 83 ? 6.427 -14.335 -29.367 1.00 69.19 83 VAL A O 1
ATOM 657 N N . GLU A 1 84 ? 5.119 -12.594 -28.790 1.00 60.88 84 GLU A N 1
ATOM 658 C CA . GLU A 1 84 ? 4.552 -12.368 -30.128 1.00 60.88 84 GLU A CA 1
ATOM 659 C C . GLU A 1 84 ? 5.634 -11.859 -31.103 1.00 60.88 84 GLU A C 1
ATOM 661 O O . GLU A 1 84 ? 6.396 -10.945 -30.779 1.00 60.88 84 GLU A O 1
ATOM 666 N N . GLU A 1 85 ? 5.705 -12.453 -32.303 1.00 57.25 85 GLU A N 1
ATOM 667 C CA . GLU A 1 85 ? 6.545 -11.951 -33.401 1.00 57.25 85 GLU A CA 1
ATOM 668 C C . GLU A 1 85 ? 6.017 -10.575 -33.846 1.00 57.25 85 GLU A C 1
ATOM 670 O O . GLU A 1 85 ? 4.897 -10.481 -34.353 1.00 57.25 85 GLU A O 1
ATOM 675 N N . ASN A 1 86 ? 6.814 -9.518 -33.651 1.00 54.16 86 ASN A N 1
ATOM 676 C CA . ASN A 1 86 ? 6.536 -8.168 -34.165 1.00 54.16 86 ASN A CA 1
ATOM 677 C C . ASN A 1 86 ? 7.075 -7.970 -35.586 1.00 54.16 86 ASN A C 1
ATOM 679 O O . ASN A 1 86 ? 8.237 -8.360 -35.843 1.00 54.16 86 ASN A O 1
#

pLDDT: mean 87.76, std 10.86, range [54.16, 98.06]